Protein AF-A0A4V1N334-F1 (afdb_monomer_lite)

Foldseek 3Di:
DDDDDDDDDDDDDDDDDPPPCPPVPPVVVVVVVVVVVVVVVVVPPDPPPQDQDPDADDLVNVLVLVLVQVVQVVVVVCCVVVVDDGDHSQVVCCVPVVDHPVNNVSNVVVQVVPVVSVVVSVVVSVVVVVVVCVVVVDDDDPDPPPPPDPPDD

Secondary structure (DSSP, 8-state):
-----------------TTTTSSSSTTTHHHHHHHHHHHHHHTT------PPPSSPPPHHHHHHHHHHHHHHHHHHHTHHHH---PPPHHHHHHHHH---HHHHHHHHHHHHT-HHHHHHHHHHHHHHHHHHHHHTT----------------

Organism: NCBI:txid2506421

Radius of gyration: 30.78 Å; chains: 1; bounding box: 47×32×109 Å

pLDDT: mean 72.33, std 21.81, range [26.05, 95.75]

Sequence (153 aa):
MEKWFLKTGKSMILKQGNDFCLIECKATMKKIIAIGLLVFLGISCKDDAITPPKNKIDKETMINILYDMAVLEAARSQSYVTQVNYPSSVQFVKEKYKIDSLTLAENTKFYASDLKGFKKMYEEVRNRLEESRKAAGDVVNPNPVNASEGVVK

InterPro domains:
  IPR025381 Domain of unknown function DUF4296 [PF14129] (53-134)

Structure (mmCIF, N/CA/C/O backbone):
data_AF-A0A4V1N334-F1
#
_entry.id   AF-A0A4V1N334-F1
#
loop_
_atom_site.group_PDB
_atom_site.id
_atom_site.type_symbol
_atom_site.label_atom_id
_atom_site.label_alt_id
_atom_site.label_comp_id
_atom_site.label_asym_id
_atom_site.label_entity_id
_atom_site.label_seq_id
_atom_site.pdbx_PDB_ins_code
_atom_site.Cartn_x
_atom_site.Cartn_y
_atom_site.Cartn_z
_atom_site.occupancy
_atom_site.B_iso_or_equiv
_atom_site.auth_seq_id
_atom_site.auth_comp_id
_atom_site.auth_asym_id
_atom_site.auth_atom_id
_atom_site.pdbx_PDB_model_num
ATOM 1 N N . MET A 1 1 ? -9.127 -7.232 90.214 1.00 35.78 1 MET A N 1
ATOM 2 C CA . MET A 1 1 ? -8.569 -7.995 89.079 1.00 35.78 1 MET A CA 1
ATOM 3 C C . MET A 1 1 ? -9.607 -7.938 87.964 1.00 35.78 1 MET A C 1
ATOM 5 O O . MET A 1 1 ? -10.486 -8.779 87.904 1.00 35.78 1 MET A O 1
ATOM 9 N N . GLU A 1 2 ? -9.847 -6.727 87.464 1.00 38.91 2 GLU A N 1
ATOM 10 C CA . GLU A 1 2 ? -9.320 -6.184 86.192 1.00 38.91 2 GLU A CA 1
ATOM 11 C C . GLU A 1 2 ? -10.264 -6.519 85.024 1.00 38.91 2 GLU A C 1
ATOM 13 O O . GLU A 1 2 ? -10.335 -7.654 84.581 1.00 38.91 2 GLU A O 1
ATOM 18 N N . LYS A 1 3 ? -11.235 -5.623 84.772 1.00 34.06 3 LYS A N 1
ATOM 19 C CA . LYS A 1 3 ? -11.268 -4.560 83.726 1.00 34.06 3 LYS A CA 1
ATOM 20 C C . LYS A 1 3 ? -11.975 -5.100 82.462 1.00 34.06 3 LYS A C 1
ATOM 22 O O . LYS A 1 3 ? -11.403 -5.899 81.741 1.00 34.06 3 LYS A O 1
ATOM 27 N N . TRP A 1 4 ? -13.293 -4.897 82.291 1.00 29.75 4 TRP A N 1
ATOM 28 C CA . TRP A 1 4 ? -13.935 -3.740 81.611 1.00 29.75 4 TRP A CA 1
ATOM 29 C C . TRP A 1 4 ? -13.264 -3.415 80.255 1.00 29.75 4 TRP A C 1
ATOM 31 O O . TRP A 1 4 ? -12.082 -3.111 80.231 1.00 29.75 4 TRP A O 1
ATOM 41 N N . PHE A 1 5 ? -13.945 -3.447 79.103 1.00 30.30 5 PHE A N 1
ATOM 42 C CA . PHE A 1 5 ? -14.915 -2.413 78.732 1.00 30.30 5 PHE A CA 1
ATOM 43 C C . PHE A 1 5 ? -15.907 -2.828 77.628 1.00 30.30 5 PHE A C 1
ATOM 45 O O . PHE A 1 5 ? -15.649 -3.650 76.754 1.00 30.30 5 PHE A O 1
ATOM 52 N N . LEU A 1 6 ? -17.058 -2.175 77.728 1.00 32.12 6 LEU A N 1
ATOM 53 C CA . LEU A 1 6 ? -18.315 -2.310 77.010 1.00 32.12 6 LEU A CA 1
ATOM 54 C C . LEU A 1 6 ? -18.261 -1.969 75.510 1.00 32.12 6 LEU A C 1
ATOM 56 O O . LEU A 1 6 ? -17.702 -0.960 75.098 1.00 32.12 6 LEU A O 1
ATOM 60 N N . LYS A 1 7 ? -18.987 -2.784 74.735 1.00 47.09 7 LYS A N 1
ATOM 61 C CA . LYS A 1 7 ? -20.177 -2.413 73.942 1.00 47.09 7 LYS A CA 1
ATOM 62 C C . LYS A 1 7 ? -20.255 -0.945 73.486 1.00 47.09 7 LYS A C 1
ATOM 64 O O . LYS A 1 7 ? -20.443 -0.054 74.304 1.00 47.09 7 LYS A O 1
ATOM 69 N N . THR A 1 8 ? -20.339 -0.727 72.175 1.00 34.12 8 THR A N 1
ATOM 70 C CA . THR A 1 8 ? -21.515 -0.133 71.496 1.00 34.12 8 THR A CA 1
ATOM 71 C C . THR A 1 8 ? -21.237 0.007 70.002 1.00 34.12 8 THR A C 1
ATOM 73 O O . THR A 1 8 ? -20.222 0.555 69.589 1.00 34.12 8 THR A O 1
ATOM 76 N N . GLY A 1 9 ? -22.162 -0.486 69.178 1.00 50.78 9 GLY A N 1
ATOM 77 C CA . GLY A 1 9 ? -22.250 -0.051 67.792 1.00 50.78 9 GLY A CA 1
ATOM 78 C C . GLY A 1 9 ? -22.901 1.327 67.724 1.00 50.78 9 GLY A C 1
ATOM 79 O O . GLY A 1 9 ? -23.857 1.580 68.455 1.00 50.78 9 GLY A O 1
ATOM 80 N N . LYS A 1 10 ? -22.428 2.191 66.822 1.00 35.75 10 LYS A N 1
ATOM 81 C CA . LYS A 1 10 ? -23.266 3.177 66.135 1.00 35.75 10 LYS A CA 1
ATOM 82 C C . LYS A 1 10 ? -22.540 3.769 64.932 1.00 35.75 10 LYS A C 1
ATOM 84 O O . LYS A 1 10 ? -21.345 4.032 64.961 1.00 35.75 10 LYS A O 1
ATOM 89 N N . SER A 1 11 ? -23.343 3.959 63.899 1.00 31.27 11 SER A N 1
ATOM 90 C CA . SER A 1 11 ? -23.104 4.726 62.689 1.00 31.27 11 SER A CA 1
ATOM 91 C C . SER A 1 11 ? -22.420 6.084 62.922 1.00 31.27 11 SER A C 1
ATOM 93 O O . SER A 1 11 ? -22.797 6.813 63.837 1.00 31.27 11 SER A O 1
ATOM 95 N N . MET A 1 12 ? -21.517 6.406 61.987 1.00 32.22 12 MET A N 1
ATOM 96 C CA . MET A 1 12 ? -21.269 7.725 61.387 1.00 32.22 12 MET A CA 1
ATOM 97 C C . MET A 1 12 ? -20.742 8.857 62.279 1.00 32.22 12 MET A C 1
ATOM 99 O O . MET A 1 12 ? -21.524 9.517 62.946 1.00 32.22 12 MET A O 1
ATOM 103 N N . ILE A 1 13 ? -19.452 9.192 62.117 1.00 26.05 13 ILE A N 1
ATOM 104 C CA . ILE A 1 13 ? -18.951 10.573 61.970 1.00 26.05 13 ILE A CA 1
ATOM 105 C C . ILE A 1 13 ? -17.702 10.550 61.067 1.00 26.05 13 ILE A C 1
ATOM 107 O O . ILE A 1 13 ? -16.712 9.880 61.354 1.00 26.05 13 ILE A O 1
ATOM 111 N N . LEU A 1 14 ? -17.765 11.319 59.979 1.00 37.59 14 LEU A N 1
ATOM 112 C CA . LEU A 1 14 ? -16.625 11.802 59.203 1.00 37.59 14 LEU A CA 1
ATOM 113 C C . LEU A 1 14 ? -15.767 12.731 60.076 1.00 37.59 14 LEU A C 1
ATOM 115 O O . LEU A 1 14 ? -16.284 13.736 60.560 1.00 37.59 14 LEU A O 1
ATOM 119 N N . LYS A 1 15 ? -14.462 12.463 60.215 1.00 28.98 15 LYS A N 1
ATOM 120 C CA . LYS A 1 15 ? -13.453 13.515 60.441 1.00 28.98 15 LYS A CA 1
ATOM 121 C C . LYS A 1 15 ? -12.030 13.025 60.142 1.00 28.98 15 LYS A C 1
ATOM 123 O O . LYS A 1 15 ? -11.414 12.319 60.926 1.00 28.98 15 LYS A O 1
ATOM 128 N N . GLN A 1 16 ? -11.565 13.401 58.953 1.00 41.62 16 GLN A N 1
ATOM 129 C CA . GLN A 1 16 ? -10.297 14.088 58.684 1.00 41.62 16 GLN A CA 1
ATOM 130 C C . GLN A 1 16 ? -9.161 13.862 59.703 1.00 41.62 16 GLN A C 1
ATOM 132 O O . GLN A 1 16 ? -9.127 14.481 60.764 1.00 41.62 16 GLN A O 1
ATOM 137 N N . GLY A 1 17 ? -8.198 13.020 59.327 1.00 33.16 17 GLY A N 1
ATOM 138 C CA . GLY A 1 17 ? -6.931 12.826 60.032 1.00 33.16 17 GLY A CA 1
ATOM 139 C C . GLY A 1 17 ? -6.026 11.908 59.212 1.00 33.16 17 GLY A C 1
ATOM 140 O O . GLY A 1 17 ? -6.347 10.740 59.019 1.00 33.16 17 GLY A O 1
ATOM 141 N N . ASN A 1 18 ? -4.944 12.470 58.680 1.00 50.47 18 ASN A N 1
ATOM 142 C CA . ASN A 1 18 ? -4.150 11.972 57.550 1.00 50.47 18 ASN A CA 1
ATOM 143 C C . ASN A 1 18 ? -3.363 10.666 57.759 1.00 50.47 18 ASN A C 1
ATOM 145 O O . ASN A 1 18 ? -2.745 10.204 56.807 1.00 50.47 18 ASN A O 1
ATOM 149 N N . ASP A 1 19 ? -3.394 10.031 58.930 1.00 47.31 19 ASP A N 1
ATOM 150 C CA . ASP A 1 19 ? -2.349 9.051 59.267 1.00 47.31 19 ASP A CA 1
ATOM 151 C C . ASP A 1 19 ? -2.852 7.621 59.525 1.00 47.31 19 ASP A C 1
ATOM 153 O O . ASP A 1 19 ? -2.055 6.719 59.772 1.00 47.31 19 ASP A O 1
ATOM 157 N N . PHE A 1 20 ? -4.156 7.351 59.375 1.00 36.78 20 PHE A N 1
ATOM 158 C CA . PHE A 1 20 ? -4.693 5.982 59.489 1.00 36.78 20 PHE A CA 1
ATOM 159 C C . PHE A 1 20 ? -4.612 5.171 58.178 1.00 36.78 20 PHE A C 1
ATOM 161 O O . PHE A 1 20 ? -4.939 3.987 58.143 1.00 36.78 20 PHE A O 1
ATOM 168 N N . CYS A 1 21 ? -4.154 5.782 57.080 1.00 37.62 21 CYS A N 1
ATOM 169 C CA . CYS A 1 21 ? -4.141 5.143 55.760 1.00 37.62 21 CYS A CA 1
ATOM 170 C C . CYS A 1 21 ? -2.880 4.294 55.495 1.00 37.62 21 CYS A C 1
ATOM 172 O O . CYS A 1 21 ? -2.857 3.496 54.561 1.00 37.62 21 CYS A O 1
ATOM 174 N N . LEU A 1 22 ? -1.814 4.435 56.294 1.00 40.81 22 LEU A N 1
ATOM 175 C CA . LEU A 1 22 ? -0.491 3.924 55.906 1.00 40.81 22 LEU A CA 1
ATOM 176 C C . LEU A 1 22 ? -0.245 2.428 56.147 1.00 40.81 22 LEU A C 1
ATOM 178 O O . LEU A 1 22 ? 0.710 1.892 55.587 1.00 40.81 22 LEU A O 1
ATOM 182 N N . ILE A 1 23 ? -1.093 1.726 56.903 1.00 48.25 23 ILE A N 1
ATOM 183 C CA . ILE A 1 23 ? -0.860 0.301 57.216 1.00 48.25 23 ILE A CA 1
ATOM 184 C C . ILE A 1 23 ? -1.715 -0.630 56.333 1.00 48.25 23 ILE A C 1
ATOM 186 O O . ILE A 1 23 ? -1.243 -1.692 55.935 1.00 48.25 23 ILE A O 1
ATOM 190 N N . GLU A 1 24 ? -2.881 -0.175 55.861 1.00 41.47 24 GLU A N 1
ATOM 191 C CA . GLU A 1 24 ? -3.704 -0.874 54.851 1.00 41.47 24 GLU A CA 1
ATOM 192 C C . GLU A 1 24 ? -3.339 -0.488 53.393 1.00 41.47 24 GLU A C 1
ATOM 194 O O . GLU A 1 24 ? -3.981 -0.931 52.440 1.00 41.47 24 GLU A O 1
ATOM 199 N N . CYS A 1 25 ? -2.305 0.341 53.171 1.00 43.47 25 CYS A N 1
ATOM 200 C CA . CYS A 1 25 ? -1.935 0.839 51.831 1.00 43.47 25 CYS A CA 1
ATOM 201 C C . CYS A 1 25 ? -0.912 -0.020 51.063 1.00 43.47 25 CYS A C 1
ATOM 203 O O . CYS A 1 25 ? -0.777 0.121 49.844 1.00 43.47 25 CYS A O 1
ATOM 205 N N . LYS A 1 26 ? -0.169 -0.928 51.716 1.00 43.62 26 LYS A N 1
ATOM 206 C CA . LYS A 1 26 ? 0.920 -1.653 51.022 1.00 43.62 26 LYS A CA 1
ATOM 207 C C . LYS A 1 26 ? 0.428 -2.832 50.171 1.00 43.62 26 LYS A C 1
ATOM 209 O O . LYS A 1 26 ? 1.029 -3.136 49.142 1.00 43.62 26 LYS A O 1
ATOM 214 N N . ALA A 1 27 ? -0.675 -3.477 50.557 1.00 40.97 27 ALA A N 1
ATOM 215 C CA . ALA A 1 27 ? -1.253 -4.613 49.825 1.00 40.97 27 ALA A CA 1
ATOM 216 C C . ALA A 1 27 ? -2.291 -4.206 48.756 1.00 40.97 27 ALA A C 1
ATOM 218 O O . ALA A 1 27 ? -2.635 -5.008 47.882 1.00 40.97 27 ALA A O 1
ATOM 219 N N . THR A 1 28 ? -2.783 -2.968 48.807 1.00 45.06 28 THR A N 1
ATOM 220 C CA . THR A 1 28 ? -3.840 -2.417 47.944 1.00 45.06 28 THR A CA 1
ATOM 221 C C . THR A 1 28 ? -3.287 -1.769 46.672 1.00 45.06 28 THR A C 1
ATOM 223 O O . THR A 1 28 ? -3.894 -1.937 45.619 1.00 45.06 28 THR A O 1
ATOM 226 N N . MET A 1 29 ? -2.094 -1.159 46.693 1.00 57.19 29 MET A N 1
ATOM 227 C CA . MET A 1 29 ? -1.488 -0.518 45.506 1.00 57.19 29 MET A CA 1
ATOM 228 C C . MET A 1 29 ? -1.291 -1.481 44.320 1.00 57.19 29 MET A C 1
ATOM 230 O O . MET A 1 29 ? -1.660 -1.159 43.194 1.00 57.19 29 MET A O 1
ATOM 234 N N . LYS A 1 30 ? -0.793 -2.707 44.556 1.00 51.66 30 LYS A N 1
ATOM 235 C CA . LYS A 1 30 ? -0.593 -3.707 43.483 1.00 51.66 30 LYS A CA 1
ATOM 236 C C . LYS A 1 30 ? -1.922 -4.204 42.897 1.00 51.66 30 LYS A C 1
ATOM 238 O O . LYS A 1 30 ? -1.992 -4.500 41.709 1.00 51.66 30 LYS A O 1
ATOM 243 N N . LYS A 1 31 ? -2.975 -4.267 43.722 1.00 56.69 31 LYS A N 1
ATOM 244 C CA . LYS A 1 31 ? -4.323 -4.688 43.313 1.00 56.69 31 LYS A CA 1
ATOM 245 C C . LYS A 1 31 ? -5.061 -3.575 42.569 1.00 56.69 31 LYS A C 1
ATOM 247 O O . LYS A 1 31 ? -5.701 -3.865 41.573 1.00 56.69 31 LYS A O 1
ATOM 252 N N . ILE A 1 32 ? -4.917 -2.315 42.981 1.00 63.69 32 ILE A N 1
ATOM 253 C CA . ILE A 1 32 ? -5.521 -1.158 42.299 1.00 63.69 32 ILE A CA 1
ATOM 254 C C . ILE A 1 32 ? -4.852 -0.919 40.939 1.00 63.69 32 ILE A C 1
ATOM 256 O O . ILE A 1 32 ? -5.553 -0.700 39.957 1.00 63.69 32 ILE A O 1
ATOM 260 N N . ILE A 1 33 ? -3.522 -1.055 40.843 1.00 68.00 33 ILE A N 1
ATOM 261 C CA . ILE A 1 33 ? -2.806 -1.020 39.555 1.00 68.00 33 ILE A CA 1
ATOM 262 C C . ILE A 1 33 ? -3.249 -2.185 38.660 1.00 68.00 33 ILE A C 1
ATOM 264 O O . ILE A 1 33 ? -3.500 -1.980 37.477 1.00 68.00 33 ILE A O 1
ATOM 268 N N . ALA A 1 34 ? -3.408 -3.392 39.216 1.00 68.31 34 ALA A N 1
ATOM 269 C CA . ALA A 1 34 ? -3.899 -4.544 38.459 1.00 68.31 34 ALA A CA 1
ATOM 270 C C . ALA A 1 34 ? -5.348 -4.362 37.970 1.00 68.31 34 ALA A C 1
ATOM 272 O O . ALA A 1 34 ? -5.654 -4.717 36.836 1.00 68.31 34 ALA A O 1
ATOM 273 N N . ILE A 1 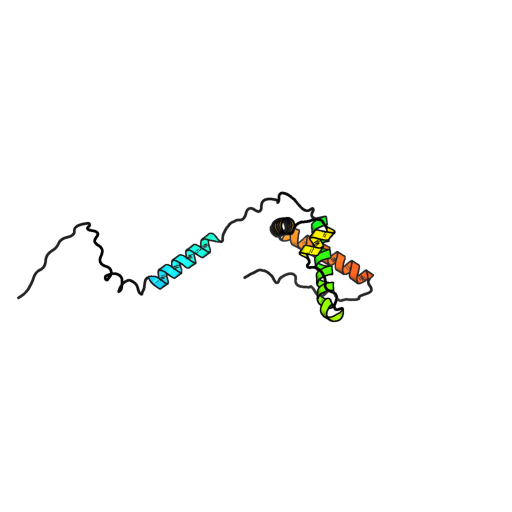35 ? -6.225 -3.770 38.786 1.00 68.31 35 ILE A N 1
ATOM 274 C CA . ILE A 1 35 ? -7.614 -3.465 38.414 1.00 68.31 35 ILE A CA 1
ATOM 275 C C . ILE A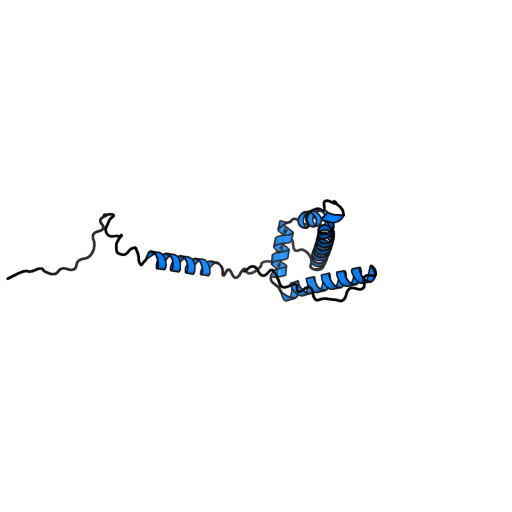 1 35 ? -7.656 -2.346 37.361 1.00 68.31 35 ILE A C 1
ATOM 277 O O . ILE A 1 35 ? -8.392 -2.460 36.387 1.00 68.31 35 ILE A O 1
ATOM 281 N N . GLY A 1 36 ? -6.825 -1.307 37.493 1.00 70.81 36 GLY A N 1
ATOM 282 C CA . GLY A 1 36 ? -6.695 -0.246 36.491 1.00 70.81 36 GLY A CA 1
ATOM 283 C C . GLY A 1 36 ? -6.184 -0.763 35.143 1.00 70.81 36 GLY A C 1
ATOM 284 O O . GLY A 1 36 ? -6.731 -0.403 34.102 1.00 70.81 36 GLY A O 1
ATOM 285 N N . LEU A 1 37 ? -5.199 -1.668 35.156 1.00 68.62 37 LEU A N 1
ATOM 286 C CA . LEU A 1 37 ? -4.682 -2.326 33.953 1.00 68.62 37 LEU A CA 1
ATOM 287 C C . LEU A 1 37 ? -5.751 -3.212 33.289 1.00 68.62 37 LEU A C 1
ATOM 289 O O . LEU A 1 37 ? -5.882 -3.209 32.068 1.00 68.62 37 LEU A O 1
ATOM 293 N N . LEU A 1 38 ? -6.558 -3.918 34.088 1.00 65.88 38 LEU A N 1
ATOM 294 C CA . LEU A 1 38 ? -7.645 -4.770 33.598 1.00 65.88 38 LEU A CA 1
ATOM 295 C C . LEU A 1 38 ? -8.792 -3.961 32.967 1.00 65.88 38 LEU A C 1
ATOM 297 O O . LEU A 1 38 ? -9.356 -4.379 31.959 1.00 65.88 38 LEU A O 1
ATOM 301 N N . VAL A 1 39 ? -9.107 -2.783 33.514 1.00 67.19 39 VAL A N 1
ATOM 302 C CA . VAL A 1 39 ? -10.117 -1.872 32.947 1.00 67.19 39 VAL A CA 1
ATOM 303 C C . VAL A 1 39 ? -9.620 -1.214 31.655 1.00 67.19 39 VAL A C 1
ATOM 305 O O . VAL A 1 39 ? -10.389 -1.100 30.702 1.00 67.19 39 VAL A O 1
ATOM 308 N N . PHE A 1 40 ? -8.335 -0.849 31.568 1.00 63.31 40 PHE A N 1
ATOM 309 C CA . PHE A 1 40 ? -7.744 -0.324 30.328 1.00 63.31 40 PHE A CA 1
ATOM 310 C C . PHE A 1 40 ? -7.781 -1.340 29.177 1.00 63.31 40 PHE A C 1
ATOM 312 O O . PHE A 1 40 ? -8.035 -0.960 28.035 1.00 63.31 40 PHE A O 1
ATOM 319 N N . LEU A 1 41 ? -7.594 -2.631 29.474 1.00 64.38 41 LEU A N 1
ATOM 320 C CA . LEU A 1 41 ? -7.686 -3.707 28.481 1.00 64.38 41 LEU A CA 1
ATOM 321 C C . LEU A 1 41 ? -9.111 -3.871 27.916 1.00 64.38 41 LEU A C 1
ATOM 323 O O . LEU A 1 41 ? -9.263 -4.235 26.753 1.00 64.38 41 LEU A O 1
ATOM 327 N N . GLY A 1 42 ? -10.152 -3.557 28.697 1.00 62.09 42 GLY A N 1
ATOM 328 C CA . GLY A 1 42 ? -11.554 -3.682 28.274 1.00 62.09 42 GLY A CA 1
ATOM 329 C C . GLY A 1 42 ? -12.046 -2.592 27.311 1.00 62.09 42 GLY A C 1
ATOM 330 O O . GLY A 1 42 ? -12.987 -2.826 26.561 1.00 62.09 42 GLY A O 1
ATOM 331 N N . ILE A 1 43 ? -11.409 -1.416 27.283 1.00 60.78 43 ILE A N 1
ATOM 332 C CA . ILE A 1 43 ? -11.844 -0.268 26.455 1.00 60.78 43 ILE A CA 1
ATOM 333 C C . ILE A 1 43 ? -11.341 -0.380 25.000 1.00 60.78 43 ILE A C 1
ATOM 335 O O . ILE A 1 43 ? -11.837 0.313 24.111 1.00 60.78 43 ILE A O 1
ATOM 339 N N . SER A 1 44 ? -10.377 -1.267 24.733 1.00 57.44 44 SER A N 1
ATOM 340 C CA . SER A 1 44 ? -9.777 -1.430 23.400 1.00 57.44 44 SER A CA 1
ATOM 341 C C . SER A 1 44 ? -10.623 -2.282 22.443 1.00 57.44 44 SER A C 1
ATOM 343 O O . SER A 1 44 ? -10.392 -2.273 21.236 1.00 57.44 44 SER A O 1
ATOM 345 N N . CYS A 1 45 ? -11.634 -2.996 22.948 1.00 56.97 45 CYS A N 1
ATOM 346 C CA . CYS A 1 45 ? -12.564 -3.750 22.112 1.00 56.97 45 CYS A CA 1
ATOM 347 C C . CYS A 1 45 ? -13.670 -2.815 21.603 1.00 56.97 45 CYS A C 1
ATOM 349 O O . CYS A 1 45 ? -14.819 -2.861 22.036 1.00 56.97 45 CYS A O 1
ATOM 351 N N . LYS A 1 46 ? -13.292 -1.890 20.721 1.00 60.41 46 LYS A N 1
ATOM 352 C CA . LYS A 1 46 ? -14.252 -1.230 19.843 1.00 60.41 46 LYS A CA 1
ATOM 353 C C . LYS A 1 46 ? -14.418 -2.135 18.634 1.00 60.41 46 LYS A C 1
ATOM 355 O O . LYS A 1 46 ? -13.511 -2.227 17.810 1.00 60.41 46 LYS A O 1
ATOM 360 N N . ASP A 1 47 ? -15.567 -2.798 18.546 1.00 59.06 47 ASP A N 1
ATOM 361 C CA . ASP A 1 47 ? -16.080 -3.303 17.276 1.00 59.06 47 ASP A CA 1
ATOM 362 C C . ASP A 1 47 ? -16.325 -2.082 16.379 1.00 59.06 47 ASP A C 1
ATOM 364 O O . ASP A 1 47 ? -17.410 -1.498 16.341 1.00 59.06 47 ASP A O 1
ATOM 368 N N . ASP A 1 48 ? -15.256 -1.619 15.732 1.00 60.84 48 ASP A N 1
ATOM 369 C CA . ASP A 1 48 ? -15.299 -0.560 14.739 1.00 60.84 48 ASP A CA 1
ATOM 370 C C . ASP A 1 48 ? -16.106 -1.114 13.558 1.00 60.84 48 ASP A C 1
ATOM 372 O O . ASP A 1 48 ? -15.569 -1.764 12.665 1.00 60.84 48 ASP A O 1
ATOM 376 N N . ALA A 1 49 ? -17.418 -0.883 13.545 1.00 61.53 49 ALA A N 1
ATOM 377 C CA . ALA A 1 49 ? -18.213 -1.027 12.337 1.00 61.53 49 ALA A CA 1
ATOM 378 C C . ALA A 1 49 ? -17.646 -0.041 11.304 1.00 61.53 49 ALA A C 1
ATOM 380 O O . ALA A 1 49 ? -17.876 1.169 11.381 1.00 61.53 49 ALA A O 1
ATOM 381 N N . ILE A 1 50 ? -16.820 -0.546 10.384 1.00 69.19 50 ILE A N 1
ATOM 382 C CA . ILE A 1 50 ? -16.085 0.289 9.438 1.00 69.19 50 ILE A CA 1
ATOM 383 C C . ILE A 1 50 ? -17.075 0.855 8.424 1.00 69.19 50 ILE A C 1
ATOM 385 O O . ILE A 1 50 ? -17.561 0.164 7.528 1.00 69.19 50 ILE A O 1
ATOM 389 N N . THR A 1 51 ? -17.400 2.132 8.596 1.00 74.69 51 THR A N 1
ATOM 390 C CA . THR A 1 51 ? -18.255 2.861 7.664 1.00 74.69 51 THR A CA 1
ATOM 391 C C . THR A 1 51 ? -17.481 3.182 6.381 1.00 74.69 51 THR A C 1
ATOM 393 O O . THR A 1 51 ? -16.271 3.425 6.431 1.00 74.69 51 THR A O 1
ATOM 396 N N . PRO A 1 52 ? -18.143 3.160 5.210 1.00 76.94 52 PRO A N 1
ATOM 397 C CA . PRO A 1 52 ? -17.498 3.532 3.960 1.00 76.94 52 PRO A CA 1
ATOM 398 C C . PRO A 1 52 ? -17.061 5.009 3.999 1.00 76.94 52 PRO A C 1
ATOM 400 O O . PRO A 1 52 ? -17.840 5.863 4.435 1.00 76.94 52 PRO A O 1
ATOM 403 N N . PRO A 1 53 ? -15.836 5.331 3.546 1.00 82.00 53 PRO A N 1
ATOM 404 C CA . PRO A 1 53 ? -15.329 6.699 3.541 1.00 82.00 53 PRO A CA 1
ATOM 405 C C . PRO A 1 53 ? -16.105 7.576 2.551 1.00 82.00 53 PRO A C 1
ATOM 407 O O . PRO A 1 53 ? -16.629 7.090 1.548 1.00 82.00 53 PRO A O 1
ATOM 410 N N . LYS A 1 54 ? -16.146 8.892 2.806 1.00 80.81 54 LYS A N 1
ATOM 411 C CA . LYS A 1 54 ? -16.878 9.858 1.960 1.00 80.81 54 LYS A CA 1
ATOM 412 C C . LYS A 1 54 ? -16.356 9.893 0.521 1.00 80.81 54 LYS A C 1
ATOM 414 O O . LYS A 1 54 ? -17.147 9.937 -0.413 1.00 80.81 54 LYS A O 1
ATOM 419 N N . ASN A 1 55 ? -15.035 9.844 0.353 1.00 84.12 55 ASN A N 1
ATOM 420 C CA . ASN A 1 55 ? -14.375 9.730 -0.945 1.00 84.12 55 ASN A CA 1
ATOM 421 C C . ASN A 1 55 ? -13.875 8.299 -1.125 1.00 84.12 55 ASN A C 1
ATOM 423 O O . ASN A 1 55 ? -12.746 7.975 -0.756 1.00 84.12 55 ASN A O 1
ATOM 427 N N . LYS A 1 56 ? -14.731 7.432 -1.667 1.00 86.62 56 LYS A N 1
ATOM 428 C CA . LYS A 1 56 ? -14.377 6.040 -1.948 1.00 86.62 56 LYS A CA 1
ATOM 429 C C . LYS A 1 56 ? -13.474 5.961 -3.183 1.00 86.62 56 LYS A C 1
ATOM 431 O O . LYS A 1 56 ? -13.870 6.368 -4.271 1.00 86.62 56 LYS A O 1
ATOM 436 N N . ILE A 1 57 ? -12.285 5.392 -3.015 1.00 90.69 57 ILE A N 1
ATOM 437 C CA . ILE A 1 57 ? -11.375 5.045 -4.110 1.00 90.69 57 ILE A CA 1
ATOM 438 C C . ILE A 1 57 ? -11.865 3.736 -4.729 1.00 90.69 57 ILE A C 1
ATOM 440 O O . ILE A 1 57 ? -12.184 2.797 -3.997 1.00 90.69 57 ILE A O 1
ATOM 444 N N . ASP A 1 58 ? -11.932 3.663 -6.057 1.00 92.81 58 ASP A N 1
ATOM 445 C CA . ASP A 1 58 ? -12.274 2.416 -6.742 1.00 92.81 58 ASP A CA 1
ATOM 446 C C . ASP A 1 58 ? -11.227 1.320 -6.477 1.00 92.81 58 ASP A C 1
ATOM 448 O O . ASP A 1 58 ? -10.049 1.599 -6.236 1.00 92.81 58 ASP A O 1
ATOM 452 N N . LYS A 1 59 ? -11.654 0.058 -6.521 1.00 91.38 59 LYS A N 1
ATOM 453 C CA . LYS A 1 59 ? -10.777 -1.084 -6.282 1.00 91.38 59 LYS A CA 1
ATOM 454 C C . LYS A 1 59 ? -9.616 -1.130 -7.282 1.00 91.38 59 LYS A C 1
ATOM 456 O O . LYS A 1 59 ? -8.482 -1.352 -6.864 1.00 91.38 59 LYS A O 1
ATOM 461 N N . GLU A 1 60 ? -9.866 -0.881 -8.568 1.00 92.38 60 GLU A N 1
ATOM 462 C CA . GLU A 1 60 ? -8.813 -0.873 -9.594 1.00 92.38 60 GLU A CA 1
ATOM 463 C C . GLU A 1 60 ? -7.799 0.245 -9.344 1.00 92.38 60 GLU A C 1
ATOM 465 O O . GLU A 1 60 ? -6.586 0.040 -9.422 1.00 92.38 60 GLU A O 1
ATOM 470 N N . THR A 1 61 ? -8.279 1.431 -8.969 1.00 93.06 61 THR A N 1
ATOM 471 C CA . THR A 1 61 ? -7.415 2.560 -8.610 1.00 93.06 61 THR A CA 1
ATOM 472 C C . THR A 1 61 ? -6.554 2.229 -7.393 1.00 93.06 61 THR A C 1
ATOM 474 O O . THR A 1 61 ? -5.365 2.538 -7.393 1.00 93.06 61 THR A O 1
ATOM 477 N N . MET A 1 62 ? -7.107 1.542 -6.387 1.00 93.44 62 MET A N 1
ATOM 478 C CA . MET A 1 62 ? -6.342 1.086 -5.223 1.00 93.44 62 MET A CA 1
ATOM 479 C C . MET A 1 62 ? -5.250 0.078 -5.607 1.00 93.44 62 MET A C 1
ATOM 481 O O . MET A 1 62 ? -4.119 0.196 -5.142 1.00 93.44 62 MET A O 1
ATOM 485 N N . ILE A 1 63 ? -5.548 -0.874 -6.497 1.00 94.62 63 ILE A N 1
ATOM 486 C CA . ILE A 1 63 ? -4.560 -1.829 -7.027 1.00 94.62 63 ILE A CA 1
ATOM 487 C C . ILE A 1 63 ? -3.423 -1.089 -7.744 1.00 94.62 63 ILE A C 1
ATOM 489 O O . ILE A 1 63 ? -2.252 -1.391 -7.517 1.00 94.62 63 ILE A O 1
ATOM 493 N N . ASN A 1 64 ? -3.745 -0.082 -8.560 1.00 94.69 64 ASN A N 1
ATOM 494 C CA . ASN A 1 64 ? -2.741 0.739 -9.239 1.00 94.69 64 ASN A CA 1
ATOM 495 C C . ASN A 1 64 ? -1.862 1.521 -8.247 1.00 94.69 64 ASN A C 1
ATOM 497 O O . ASN A 1 64 ? -0.644 1.539 -8.398 1.00 94.69 64 ASN A O 1
ATOM 501 N N . ILE A 1 65 ? -2.462 2.107 -7.206 1.00 94.69 65 ILE A N 1
ATOM 502 C CA . ILE A 1 65 ? -1.734 2.812 -6.141 1.00 94.69 65 ILE A CA 1
ATOM 503 C C . ILE A 1 65 ? -0.776 1.858 -5.416 1.00 94.69 65 ILE A C 1
ATOM 505 O O . ILE A 1 65 ? 0.391 2.191 -5.222 1.00 94.69 65 ILE A O 1
ATOM 509 N N . LEU A 1 66 ? -1.240 0.661 -5.043 1.00 94.00 66 LEU A N 1
ATOM 510 C CA . LEU A 1 66 ? -0.412 -0.358 -4.390 1.00 94.00 66 LEU A CA 1
ATOM 511 C C . LEU A 1 66 ? 0.760 -0.803 -5.276 1.00 94.00 66 LEU A C 1
ATOM 513 O O . LEU A 1 66 ? 1.881 -0.925 -4.783 1.00 94.00 66 LEU A O 1
ATOM 517 N N . TYR A 1 67 ? 0.517 -1.005 -6.573 1.00 94.69 67 TYR A N 1
ATOM 518 C CA . TYR A 1 67 ? 1.558 -1.350 -7.542 1.00 94.69 67 TYR A CA 1
ATOM 519 C C . TYR A 1 67 ? 2.627 -0.259 -7.644 1.00 94.69 67 TYR A C 1
ATOM 521 O O . TYR A 1 67 ? 3.817 -0.531 -7.502 1.00 94.69 67 TYR A O 1
ATOM 529 N N . ASP A 1 68 ? 2.206 0.987 -7.821 1.00 93.50 68 ASP A N 1
ATOM 530 C CA . ASP A 1 68 ? 3.105 2.129 -7.931 1.00 93.50 68 ASP A CA 1
ATOM 531 C C . ASP A 1 68 ? 3.930 2.364 -6.663 1.00 93.50 68 ASP A C 1
ATOM 533 O O . ASP A 1 68 ? 5.125 2.642 -6.746 1.00 93.50 68 ASP A O 1
ATOM 537 N N . MET A 1 69 ? 3.312 2.23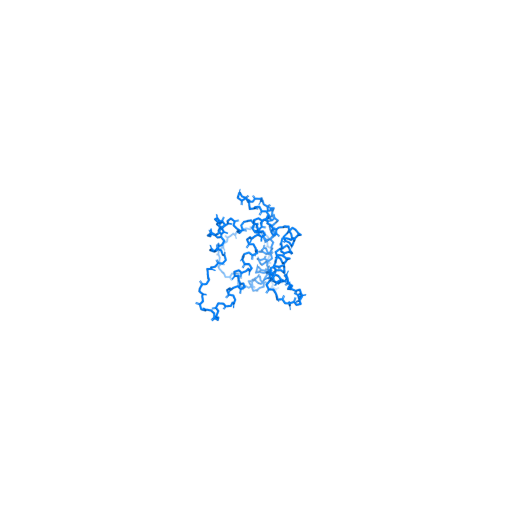2 -5.485 1.00 92.88 69 MET A N 1
ATOM 538 C CA . MET A 1 69 ? 4.028 2.337 -4.213 1.00 92.88 69 MET A CA 1
ATOM 539 C C . MET A 1 69 ? 5.079 1.233 -4.073 1.00 92.88 69 MET A C 1
ATOM 541 O O . MET A 1 69 ? 6.183 1.509 -3.608 1.00 92.88 69 MET A O 1
ATOM 545 N N . ALA A 1 70 ? 4.771 0.005 -4.503 1.00 92.44 70 ALA A N 1
ATOM 546 C CA . ALA A 1 70 ? 5.728 -1.098 -4.488 1.00 92.44 70 ALA A CA 1
ATOM 547 C C . ALA A 1 70 ? 6.912 -0.841 -5.435 1.00 92.44 70 ALA A C 1
ATOM 549 O O . ALA A 1 70 ? 8.063 -1.054 -5.055 1.00 92.44 70 ALA A O 1
ATOM 550 N N . VAL A 1 71 ? 6.647 -0.335 -6.644 1.00 91.62 71 VAL A N 1
ATOM 551 C CA . VAL A 1 71 ? 7.692 0.025 -7.615 1.00 91.62 71 VAL A CA 1
ATOM 552 C C . VAL A 1 71 ? 8.557 1.173 -7.094 1.00 91.62 71 VAL A C 1
ATOM 554 O O . VAL A 1 71 ? 9.783 1.103 -7.181 1.00 91.62 71 VAL A O 1
ATOM 557 N N . LEU A 1 72 ? 7.943 2.207 -6.514 1.00 92.06 72 LEU A N 1
ATOM 558 C CA . LEU A 1 72 ? 8.668 3.333 -5.933 1.00 92.06 72 LEU A CA 1
ATOM 559 C C . LEU A 1 72 ? 9.566 2.886 -4.778 1.00 92.06 72 LEU A C 1
ATOM 561 O O . LEU A 1 72 ? 10.716 3.306 -4.725 1.00 92.06 72 LEU A O 1
ATOM 565 N N . GLU A 1 73 ? 9.088 2.020 -3.880 1.00 89.69 73 GLU A N 1
ATOM 566 C CA . GLU A 1 73 ? 9.909 1.533 -2.766 1.00 89.69 73 GLU A CA 1
ATOM 567 C C . GLU A 1 73 ? 11.049 0.631 -3.257 1.00 89.69 73 GLU A C 1
ATOM 569 O O . GLU A 1 73 ? 12.169 0.723 -2.754 1.00 89.69 73 GLU A O 1
ATOM 574 N N . ALA A 1 74 ? 10.821 -0.173 -4.301 1.00 88.75 74 ALA A N 1
ATOM 575 C CA . ALA A 1 74 ? 11.883 -0.943 -4.943 1.00 88.75 74 ALA A CA 1
ATOM 576 C C . ALA A 1 74 ? 12.944 -0.031 -5.588 1.00 88.75 74 ALA A C 1
ATOM 578 O O . ALA A 1 74 ? 14.140 -0.276 -5.429 1.00 88.75 74 ALA A O 1
ATOM 579 N N . ALA A 1 75 ? 12.540 1.055 -6.250 1.00 88.19 75 ALA A N 1
ATOM 580 C CA . ALA A 1 75 ? 13.469 2.056 -6.776 1.00 88.19 75 ALA A CA 1
ATOM 581 C C . ALA A 1 75 ? 14.217 2.786 -5.645 1.00 88.19 75 ALA A C 1
ATOM 583 O O . ALA A 1 75 ? 15.433 2.978 -5.713 1.00 88.19 75 ALA A O 1
ATOM 584 N N . ARG A 1 76 ? 13.506 3.128 -4.564 1.00 87.38 76 ARG A N 1
ATOM 585 C CA . ARG A 1 76 ? 14.063 3.792 -3.383 1.00 87.38 76 ARG A CA 1
ATOM 586 C C . ARG A 1 76 ? 15.055 2.907 -2.636 1.00 87.38 76 ARG A C 1
ATOM 588 O O . ARG A 1 76 ? 16.058 3.414 -2.155 1.00 87.38 76 ARG A O 1
ATOM 595 N N . SER A 1 77 ? 14.851 1.592 -2.593 1.00 85.75 77 SER A N 1
ATOM 596 C CA . SER A 1 77 ? 15.816 0.664 -1.985 1.00 85.75 77 SER A CA 1
ATOM 597 C C . SER A 1 77 ? 17.185 0.676 -2.680 1.00 85.75 77 SER A C 1
ATOM 599 O O . SER A 1 77 ? 18.203 0.408 -2.046 1.00 85.75 77 SER A O 1
ATOM 601 N N . GLN A 1 78 ? 17.229 1.057 -3.961 1.00 82.75 78 GLN A N 1
ATOM 602 C CA . GLN A 1 78 ? 18.455 1.174 -4.754 1.00 82.75 78 GLN A CA 1
ATOM 603 C C . GLN A 1 78 ? 19.034 2.599 -4.743 1.00 82.75 78 GLN A C 1
ATOM 605 O O . GLN A 1 78 ? 20.088 2.846 -5.332 1.00 82.75 78 GLN A O 1
ATOM 610 N N . SER A 1 79 ? 18.388 3.546 -4.049 1.00 79.56 79 SER A N 1
ATOM 611 C CA . SER A 1 79 ? 18.774 4.961 -4.060 1.00 79.56 79 SER A CA 1
ATOM 612 C C . SER A 1 79 ? 20.159 5.223 -3.472 1.00 79.56 79 SER A C 1
ATOM 614 O O . SER A 1 79 ? 20.788 6.217 -3.825 1.00 79.56 79 SER A O 1
ATOM 616 N N . TYR A 1 80 ? 20.660 4.336 -2.602 1.00 72.12 80 TYR A N 1
ATOM 617 C CA . TYR A 1 80 ? 22.025 4.420 -2.073 1.00 72.12 80 TYR A CA 1
ATOM 618 C C . TYR A 1 80 ? 23.076 4.395 -3.193 1.00 72.12 80 TYR A C 1
ATOM 620 O O . TYR A 1 80 ? 24.079 5.097 -3.113 1.00 72.12 80 TYR A O 1
ATOM 628 N N . VAL A 1 81 ? 22.822 3.625 -4.254 1.00 77.81 81 VAL A N 1
ATOM 629 C CA . VAL A 1 81 ? 23.745 3.474 -5.385 1.00 77.81 81 VAL A CA 1
ATOM 630 C C . VAL A 1 81 ? 23.600 4.629 -6.373 1.00 77.81 81 VAL A C 1
ATOM 632 O O . VAL A 1 81 ? 24.595 5.115 -6.901 1.00 77.81 81 VAL A O 1
ATOM 635 N N . THR A 1 82 ? 22.373 5.089 -6.626 1.00 79.44 82 THR A N 1
ATOM 636 C CA . THR A 1 82 ? 22.105 6.104 -7.656 1.00 79.44 82 THR A CA 1
ATOM 637 C C . THR A 1 82 ? 22.203 7.544 -7.154 1.00 79.44 82 THR A C 1
ATOM 639 O O . THR A 1 82 ? 22.176 8.460 -7.969 1.00 79.44 82 THR A O 1
ATOM 642 N N . GLN A 1 83 ? 22.287 7.764 -5.834 1.00 80.25 83 GLN A N 1
ATOM 643 C CA . GLN A 1 83 ? 22.232 9.087 -5.187 1.00 80.25 83 GLN A CA 1
ATOM 644 C C . GLN A 1 83 ? 21.002 9.930 -5.587 1.00 80.25 83 GLN A C 1
ATOM 646 O O . GLN A 1 83 ? 20.980 11.147 -5.408 1.00 80.25 83 GLN A O 1
ATOM 651 N N . VAL A 1 84 ? 19.954 9.287 -6.113 1.00 83.69 84 VAL A N 1
ATOM 652 C CA . VAL A 1 84 ? 18.703 9.944 -6.504 1.00 83.69 84 VAL A CA 1
ATOM 653 C C . VAL A 1 84 ? 17.800 10.074 -5.283 1.00 83.69 84 VAL A C 1
ATOM 655 O O . VAL A 1 84 ? 17.503 9.089 -4.605 1.00 83.69 84 VAL A O 1
ATOM 658 N N . ASN A 1 85 ? 17.322 11.291 -5.018 1.00 84.62 85 ASN A N 1
ATOM 659 C CA . ASN A 1 85 ? 16.339 11.538 -3.970 1.00 84.62 85 ASN A CA 1
ATOM 660 C C . ASN A 1 85 ? 14.924 11.253 -4.495 1.00 84.62 85 ASN A C 1
ATOM 662 O O . ASN A 1 85 ? 14.346 12.072 -5.209 1.00 84.62 85 ASN A O 1
ATOM 666 N N . TYR A 1 86 ? 14.373 10.092 -4.143 1.00 85.50 86 TYR A N 1
ATOM 667 C CA . TYR A 1 86 ? 12.988 9.746 -4.467 1.00 85.50 86 TYR A CA 1
ATOM 668 C C . TYR A 1 86 ? 12.006 10.402 -3.479 1.00 85.50 86 TYR A C 1
ATOM 670 O O . TYR A 1 86 ? 12.300 10.458 -2.281 1.00 85.50 86 TYR A O 1
ATOM 678 N N . PRO A 1 87 ? 10.830 10.871 -3.944 1.00 87.69 87 PRO A N 1
ATOM 679 C CA . PRO A 1 87 ? 9.777 11.364 -3.060 1.00 87.69 87 PRO A CA 1
ATOM 680 C C . PRO A 1 87 ? 9.221 10.235 -2.183 1.00 87.69 87 PRO A C 1
ATOM 682 O O . PRO A 1 87 ? 9.363 9.050 -2.495 1.00 87.69 87 PRO A O 1
ATOM 685 N N . SER A 1 88 ? 8.550 10.591 -1.085 1.00 88.00 88 SER A N 1
ATOM 686 C CA . SER A 1 88 ? 7.852 9.588 -0.273 1.00 88.00 88 SER A CA 1
ATOM 687 C C . SER A 1 88 ? 6.655 9.008 -1.032 1.00 88.00 88 SER A C 1
ATOM 689 O O . SER A 1 88 ? 6.044 9.686 -1.860 1.00 88.00 88 SER A O 1
ATOM 691 N N . SER A 1 89 ? 6.274 7.768 -0.722 1.00 88.25 89 SER A N 1
ATOM 692 C CA . SER A 1 89 ? 5.118 7.097 -1.338 1.00 88.25 89 SER A CA 1
ATOM 693 C C . SER A 1 89 ? 3.836 7.922 -1.256 1.00 88.25 89 SER A C 1
ATOM 695 O O . SER A 1 89 ? 3.115 8.055 -2.240 1.00 88.25 89 SER A O 1
ATOM 697 N N . VAL A 1 90 ? 3.592 8.561 -0.113 1.00 88.75 90 VAL A N 1
ATOM 698 C CA . VAL A 1 90 ? 2.430 9.433 0.094 1.00 88.75 90 VAL A CA 1
ATOM 699 C C . VAL A 1 90 ? 2.482 10.677 -0.798 1.00 88.75 90 VAL A C 1
ATOM 701 O O . VAL A 1 90 ? 1.459 11.065 -1.358 1.00 88.75 90 VAL A O 1
ATOM 704 N N . GLN A 1 91 ? 3.656 11.301 -0.954 1.00 91.50 91 GLN A N 1
ATOM 705 C CA . GLN A 1 91 ? 3.822 12.458 -1.841 1.00 91.50 91 GLN A CA 1
ATOM 706 C C . GLN A 1 91 ? 3.625 1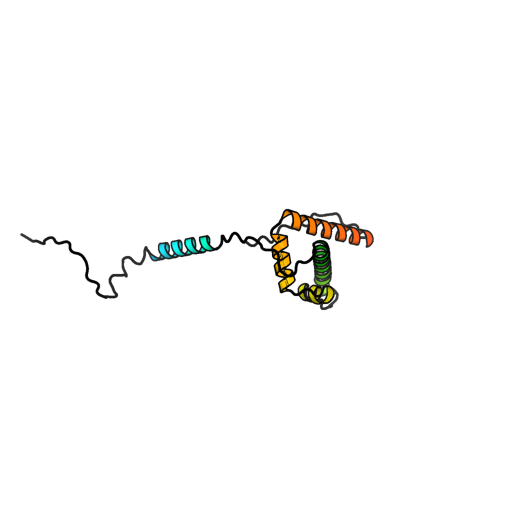2.061 -3.305 1.00 91.50 91 GLN A C 1
ATOM 708 O O . GLN A 1 91 ? 2.866 12.712 -4.018 1.00 91.50 91 GLN A O 1
ATOM 713 N N . PHE A 1 92 ? 4.216 10.940 -3.720 1.00 92.81 92 PHE A N 1
ATOM 714 C CA . PHE A 1 92 ? 4.065 10.411 -5.071 1.00 92.81 92 PHE A CA 1
ATOM 715 C C . PHE A 1 92 ? 2.598 10.114 -5.419 1.00 92.81 92 PHE A C 1
ATOM 717 O O . PHE A 1 92 ? 2.110 10.521 -6.473 1.00 92.81 92 PHE A O 1
ATOM 724 N N . VAL A 1 93 ? 1.861 9.455 -4.517 1.00 93.31 93 VAL A N 1
ATOM 725 C CA . VAL A 1 93 ? 0.434 9.158 -4.723 1.00 93.31 93 VAL A CA 1
ATOM 726 C C . VAL A 1 93 ? -0.391 10.442 -4.796 1.00 93.31 93 VAL A C 1
ATOM 728 O O . VAL A 1 93 ? -1.275 10.555 -5.649 1.00 93.31 93 VAL A O 1
ATOM 731 N N . LYS A 1 94 ? -0.079 11.434 -3.957 1.00 93.88 94 LYS A N 1
ATOM 732 C CA . LYS A 1 94 ? -0.746 12.737 -3.989 1.00 93.88 94 LYS A CA 1
ATOM 733 C C . LYS A 1 94 ? -0.546 13.448 -5.325 1.00 93.88 94 LYS A C 1
ATOM 735 O O . LYS A 1 94 ? -1.507 13.971 -5.876 1.00 93.88 94 LYS A O 1
ATOM 740 N N . GLU A 1 95 ? 0.667 13.452 -5.861 1.00 93.19 95 GLU A N 1
ATOM 741 C CA . GLU A 1 95 ? 0.972 14.120 -7.129 1.00 93.19 95 GLU A CA 1
ATOM 742 C C . GLU A 1 95 ? 0.374 13.383 -8.334 1.00 93.19 95 GLU A C 1
ATOM 744 O O . GLU A 1 95 ? -0.251 14.010 -9.190 1.00 93.19 95 GLU A O 1
ATOM 749 N N . LYS A 1 96 ? 0.505 12.051 -8.384 1.00 94.38 96 LYS A N 1
ATOM 750 C CA . LYS A 1 96 ? 0.059 11.240 -9.526 1.00 94.38 96 LYS A CA 1
ATOM 751 C C . LYS A 1 96 ? -1.456 11.040 -9.568 1.00 94.38 96 LYS A C 1
ATOM 753 O O . LYS A 1 96 ? -2.063 11.180 -10.628 1.00 94.38 96 LYS A O 1
ATOM 758 N N . TYR A 1 97 ? -2.070 10.715 -8.431 1.00 92.69 97 TYR A N 1
ATOM 759 C CA . TYR A 1 97 ? -3.491 10.360 -8.349 1.00 92.69 97 TYR A CA 1
ATOM 760 C C . TYR A 1 97 ? -4.375 11.483 -7.802 1.00 92.69 97 TYR A C 1
ATOM 762 O O . TYR A 1 97 ? -5.596 11.351 -7.837 1.00 92.69 97 TYR A O 1
ATOM 770 N N . LYS A 1 98 ? -3.791 12.590 -7.316 1.00 93.44 98 LYS A N 1
ATOM 771 C CA . LYS A 1 98 ? -4.518 13.701 -6.669 1.00 93.44 98 LYS A CA 1
ATOM 772 C C . LYS A 1 98 ? -5.322 13.252 -5.444 1.00 93.44 98 LYS A C 1
ATOM 774 O O . LYS A 1 98 ? -6.378 13.805 -5.149 1.00 93.44 98 LYS A O 1
ATOM 779 N N . ILE A 1 99 ? -4.819 12.236 -4.741 1.00 92.25 99 ILE A N 1
ATOM 780 C CA . ILE A 1 99 ? -5.436 11.675 -3.536 1.00 92.25 99 ILE A CA 1
ATOM 781 C C . ILE A 1 99 ? -4.681 12.181 -2.310 1.00 92.25 99 ILE A C 1
ATOM 783 O O . ILE A 1 99 ? -3.463 12.036 -2.209 1.00 92.25 99 ILE A O 1
ATOM 787 N N . ASP A 1 100 ? -5.410 12.749 -1.354 1.00 92.62 100 ASP A N 1
ATOM 788 C CA . ASP A 1 100 ? -4.833 13.183 -0.085 1.00 92.62 100 ASP A CA 1
ATOM 789 C C . ASP A 1 100 ? -4.440 11.999 0.807 1.00 92.62 100 ASP A C 1
ATOM 791 O O . ASP A 1 100 ? -5.065 10.936 0.790 1.00 92.62 100 ASP A O 1
ATOM 795 N N . SER A 1 101 ? -3.436 12.211 1.660 1.00 91.38 101 SER A N 1
ATOM 796 C CA . SER A 1 101 ? -2.956 11.209 2.620 1.00 91.38 101 SER A CA 1
ATOM 797 C C . SER A 1 101 ? -4.055 10.706 3.559 1.00 91.38 101 SER A C 1
ATOM 799 O O . SER A 1 101 ? -4.100 9.517 3.871 1.00 91.38 101 SER A O 1
ATOM 801 N N . LEU A 1 102 ? -4.964 11.596 3.973 1.00 91.88 102 LEU A N 1
ATOM 802 C CA . LEU A 1 102 ? -6.102 11.253 4.822 1.00 91.88 102 LEU A CA 1
ATOM 803 C C . LEU A 1 102 ? -7.079 10.327 4.090 1.00 91.88 102 LEU A C 1
ATOM 805 O O . LEU A 1 102 ? -7.415 9.261 4.598 1.00 91.88 102 LEU A O 1
ATOM 809 N N . THR A 1 103 ? -7.463 10.690 2.865 1.00 92.25 103 THR A N 1
ATOM 810 C CA . THR A 1 103 ? -8.354 9.882 2.022 1.00 92.25 103 THR A CA 1
ATOM 811 C C . THR A 1 103 ? -7.752 8.503 1.754 1.00 92.25 103 THR A C 1
ATOM 813 O O . THR A 1 103 ? -8.455 7.495 1.839 1.00 92.25 103 THR A O 1
ATOM 816 N N . LEU A 1 104 ? -6.446 8.428 1.478 1.00 92.81 104 LEU A N 1
ATOM 817 C CA . LEU A 1 104 ? -5.746 7.156 1.299 1.00 92.81 104 LEU A CA 1
ATOM 818 C C . LEU A 1 104 ? -5.790 6.302 2.574 1.00 92.81 104 LEU A C 1
ATOM 820 O O . LEU A 1 104 ? -6.079 5.109 2.488 1.00 92.81 104 LEU A O 1
ATOM 824 N N . ALA A 1 105 ? -5.546 6.892 3.746 1.00 91.81 105 ALA A N 1
ATOM 825 C CA . ALA A 1 105 ? -5.579 6.183 5.025 1.00 91.81 105 ALA A CA 1
ATOM 826 C C . ALA A 1 105 ? -6.978 5.635 5.352 1.00 91.81 105 ALA A C 1
ATOM 828 O O . ALA A 1 105 ? -7.110 4.469 5.725 1.00 91.81 105 ALA A O 1
ATOM 829 N N . GLU A 1 106 ? -8.027 6.435 5.155 1.00 92.12 106 GLU A N 1
ATOM 830 C CA . GLU A 1 106 ? -9.416 6.015 5.372 1.00 92.12 106 GLU A CA 1
ATOM 831 C C . GLU A 1 106 ? -9.823 4.871 4.437 1.00 92.12 106 GLU A C 1
ATOM 833 O O . GLU A 1 106 ? -10.399 3.877 4.878 1.00 92.12 106 GLU A O 1
ATOM 838 N N . ASN A 1 107 ? -9.475 4.968 3.151 1.00 92.81 107 ASN A N 1
ATOM 839 C CA . ASN A 1 107 ? -9.758 3.907 2.186 1.00 92.81 107 ASN A CA 1
ATOM 840 C C . ASN A 1 107 ? -8.937 2.647 2.469 1.00 92.81 107 ASN A C 1
ATOM 842 O O . ASN A 1 107 ? -9.462 1.543 2.370 1.00 92.81 107 ASN A O 1
ATOM 846 N N . THR A 1 108 ? -7.672 2.793 2.863 1.00 92.06 108 THR A N 1
ATOM 847 C CA . THR A 1 108 ? -6.830 1.655 3.251 1.00 92.06 108 THR A CA 1
ATOM 848 C C . THR A 1 108 ? -7.425 0.948 4.465 1.00 92.06 108 THR A C 1
ATOM 850 O O . THR A 1 108 ? -7.555 -0.272 4.438 1.00 92.06 108 THR A O 1
ATOM 853 N N . LYS A 1 109 ? -7.880 1.696 5.484 1.00 91.12 109 LYS A N 1
ATOM 854 C CA . LYS A 1 109 ? -8.604 1.138 6.638 1.00 91.12 109 LYS A CA 1
ATOM 855 C C . LYS A 1 109 ? -9.877 0.413 6.191 1.00 91.12 109 LYS A C 1
ATOM 857 O O . LYS A 1 109 ? -10.097 -0.717 6.608 1.00 91.12 109 LYS A O 1
ATOM 862 N N . PHE A 1 110 ? -10.671 1.018 5.303 1.00 91.94 110 PHE A N 1
ATOM 863 C CA . PHE A 1 110 ? -11.885 0.407 4.755 1.00 91.94 110 PHE A CA 1
ATOM 864 C C . PHE A 1 110 ? -11.603 -0.936 4.073 1.00 91.94 110 PHE A C 1
ATOM 866 O O . PHE A 1 110 ? -12.205 -1.943 4.443 1.00 91.94 110 PHE A O 1
ATOM 873 N N . TYR A 1 111 ? -10.650 -0.983 3.143 1.00 90.88 111 TYR A N 1
ATOM 874 C CA . TYR A 1 111 ? -10.310 -2.214 2.434 1.00 90.88 111 TYR A CA 1
ATOM 875 C C . TYR A 1 111 ? -9.617 -3.256 3.320 1.00 90.88 111 TYR A C 1
ATOM 877 O O . TYR A 1 111 ? -9.839 -4.446 3.115 1.00 90.88 111 TYR A O 1
ATOM 885 N N . ALA A 1 112 ? -8.838 -2.836 4.323 1.00 89.25 112 ALA A N 1
ATOM 886 C CA . ALA A 1 112 ? -8.203 -3.735 5.288 1.00 89.25 112 ALA A CA 1
ATOM 887 C C . ALA A 1 112 ? -9.211 -4.465 6.197 1.00 89.25 112 ALA A C 1
ATOM 889 O O . ALA A 1 112 ? -8.877 -5.504 6.764 1.00 89.25 112 ALA A O 1
ATOM 890 N N . SER A 1 113 ? -10.444 -3.959 6.308 1.00 89.50 113 SER A N 1
ATOM 891 C CA . SER A 1 113 ? -11.532 -4.608 7.057 1.00 89.50 113 SER A CA 1
ATOM 892 C C . SER A 1 113 ? -11.941 -5.956 6.456 1.00 89.50 113 SER A C 1
ATOM 894 O O . SER A 1 113 ? -12.297 -6.873 7.191 1.00 89.50 113 SER A O 1
ATOM 896 N N . ASP A 1 114 ? -11.885 -6.092 5.125 1.00 89.75 114 ASP A N 1
ATOM 897 C CA . ASP A 1 114 ? -12.092 -7.367 4.432 1.00 89.75 114 ASP A CA 1
ATOM 898 C C . ASP A 1 114 ? -10.743 -7.971 4.038 1.00 89.75 114 ASP A C 1
ATOM 900 O O . ASP A 1 114 ? -10.205 -7.723 2.956 1.00 89.75 114 ASP A O 1
ATOM 904 N N . LEU A 1 115 ? -10.217 -8.835 4.908 1.00 90.00 115 LEU A N 1
ATOM 905 C CA . LEU A 1 115 ? -8.945 -9.524 4.685 1.00 90.00 115 LEU A CA 1
ATOM 906 C C . LEU A 1 115 ? -8.915 -10.306 3.364 1.00 90.00 115 LEU A C 1
ATOM 908 O O . LEU A 1 115 ? -7.877 -10.366 2.703 1.00 90.00 115 LEU A O 1
ATOM 912 N N . LYS A 1 116 ? -10.036 -10.912 2.952 1.00 91.69 116 LYS A N 1
ATOM 913 C CA . LYS A 1 116 ? -10.090 -11.732 1.734 1.00 91.69 116 LYS A CA 1
ATOM 914 C C . LYS A 1 116 ? -10.058 -10.850 0.489 1.00 91.69 116 LYS A C 1
ATOM 916 O O . LYS A 1 116 ? -9.341 -11.168 -0.462 1.00 91.69 116 LYS A O 1
ATOM 921 N N . GLY A 1 117 ? -10.817 -9.757 0.489 1.00 91.56 117 GLY A N 1
ATOM 922 C CA . GLY A 1 117 ? -10.803 -8.755 -0.573 1.00 91.56 117 GLY A CA 1
ATOM 923 C C . GLY A 1 117 ? -9.444 -8.069 -0.701 1.00 91.56 117 GLY A C 1
ATOM 924 O O . GLY A 1 117 ? -8.907 -7.977 -1.806 1.00 91.56 117 GLY A O 1
ATOM 925 N N . PHE A 1 118 ? -8.854 -7.672 0.428 1.00 92.19 118 PHE A N 1
ATOM 926 C CA . PHE A 1 118 ? -7.542 -7.031 0.483 1.00 92.19 118 PHE A CA 1
ATOM 927 C C . PHE A 1 118 ? -6.434 -7.949 -0.033 1.00 92.19 118 PHE A C 1
ATOM 929 O O . PHE A 1 118 ? -5.660 -7.551 -0.902 1.00 92.19 118 PHE A O 1
ATOM 936 N N . LYS A 1 119 ? -6.419 -9.218 0.398 1.00 94.00 119 LYS A N 1
ATOM 937 C CA . LYS A 1 119 ? -5.461 -10.218 -0.092 1.00 94.00 119 LYS A CA 1
ATOM 938 C C . LYS A 1 119 ? -5.514 -10.376 -1.612 1.00 94.00 119 LYS A C 1
ATOM 940 O O . LYS A 1 119 ? -4.467 -10.400 -2.251 1.00 94.00 119 LYS A O 1
ATOM 945 N N . LYS A 1 120 ? -6.714 -10.436 -2.201 1.00 94.75 120 LYS A N 1
ATOM 946 C CA . LYS A 1 120 ? -6.870 -10.536 -3.662 1.00 94.75 120 LYS A CA 1
ATOM 947 C C . LYS A 1 120 ? -6.260 -9.343 -4.398 1.00 94.75 120 LYS A C 1
ATOM 949 O O . LYS A 1 120 ? -5.676 -9.538 -5.454 1.00 94.75 120 LYS A O 1
ATOM 954 N N . MET A 1 121 ? -6.369 -8.131 -3.846 1.00 93.19 121 MET A N 1
ATOM 955 C CA . MET A 1 121 ? -5.731 -6.951 -4.444 1.00 93.19 121 MET A CA 1
ATOM 956 C C . MET A 1 121 ? -4.205 -7.076 -4.439 1.00 93.19 121 MET A C 1
ATOM 958 O O . MET A 1 121 ? -3.574 -6.806 -5.453 1.00 93.19 121 MET A O 1
ATOM 962 N N . TYR A 1 122 ? -3.605 -7.550 -3.342 1.00 94.06 122 TYR A N 1
ATOM 963 C CA . TYR A 1 122 ? -2.159 -7.802 -3.294 1.00 94.06 122 TYR A CA 1
ATOM 964 C C . TYR A 1 122 ? -1.712 -8.919 -4.237 1.00 94.06 122 TYR A C 1
ATOM 966 O O . TYR A 1 122 ? -0.657 -8.806 -4.858 1.00 94.06 122 TYR A O 1
ATOM 974 N N . GLU A 1 123 ? -2.495 -9.992 -4.363 1.00 94.81 123 GLU A N 1
ATOM 975 C CA . GLU A 1 123 ? -2.213 -11.059 -5.329 1.00 94.81 123 GLU A CA 1
ATOM 976 C C . GLU A 1 123 ? -2.234 -10.529 -6.766 1.00 94.81 123 GLU A C 1
ATOM 978 O O . GLU A 1 123 ? -1.358 -10.879 -7.553 1.00 94.81 123 GLU A O 1
ATOM 983 N N . GLU A 1 124 ? -3.175 -9.645 -7.093 1.00 94.81 124 GLU A N 1
ATOM 984 C CA . GLU A 1 124 ? -3.255 -8.995 -8.400 1.00 94.81 124 GLU A CA 1
ATOM 985 C C . GLU A 1 124 ? -2.052 -8.078 -8.666 1.00 94.81 124 GLU A C 1
ATOM 987 O O . GLU A 1 124 ? -1.425 -8.176 -9.721 1.00 94.81 124 GLU A O 1
ATOM 992 N N . VAL A 1 125 ? -1.656 -7.257 -7.686 1.00 95.75 125 VAL A N 1
ATOM 993 C CA . VAL A 1 125 ? -0.433 -6.437 -7.760 1.00 95.75 125 VAL A CA 1
ATOM 994 C C . VAL A 1 125 ? 0.800 -7.311 -7.984 1.00 95.75 125 VAL A C 1
ATOM 996 O O . VAL A 1 125 ? 1.625 -7.006 -8.845 1.00 95.75 125 VAL A O 1
ATOM 999 N N . ARG A 1 126 ? 0.917 -8.418 -7.243 1.00 93.25 126 ARG A N 1
ATOM 1000 C CA . ARG A 1 126 ? 2.018 -9.374 -7.391 1.00 93.25 126 ARG A CA 1
ATOM 1001 C C . ARG A 1 126 ? 2.039 -9.975 -8.793 1.00 93.25 126 ARG A C 1
ATOM 1003 O O . ARG A 1 126 ? 3.100 -10.028 -9.399 1.00 93.25 126 ARG A O 1
ATOM 1010 N N . ASN A 1 127 ? 0.890 -10.399 -9.316 1.00 93.94 127 ASN A N 1
ATOM 1011 C CA . ASN A 1 127 ? 0.807 -10.973 -10.658 1.00 93.94 127 ASN A CA 1
ATOM 1012 C C . ASN A 1 127 ? 1.262 -9.963 -11.721 1.00 93.94 127 ASN A C 1
ATOM 1014 O O . ASN A 1 127 ? 2.091 -10.305 -12.559 1.00 93.94 127 ASN A O 1
ATOM 1018 N N . ARG A 1 128 ? 0.815 -8.703 -11.627 1.00 92.31 128 ARG A N 1
ATOM 1019 C CA . ARG A 1 128 ? 1.265 -7.629 -12.527 1.00 92.31 128 ARG A CA 1
ATOM 1020 C C . ARG A 1 128 ? 2.765 -7.365 -12.418 1.00 92.31 128 ARG A C 1
ATOM 1022 O O . ARG A 1 128 ? 3.414 -7.107 -13.424 1.00 92.31 128 ARG A O 1
ATOM 1029 N N . LEU A 1 129 ? 3.332 -7.438 -11.214 1.00 92.25 129 LEU A N 1
ATOM 1030 C CA . LEU A 1 129 ? 4.772 -7.272 -11.016 1.00 92.25 129 LEU A CA 1
ATOM 1031 C C . LEU A 1 129 ? 5.573 -8.421 -11.643 1.00 92.25 129 LEU A C 1
ATOM 1033 O O . LEU A 1 129 ? 6.589 -8.173 -12.288 1.00 92.25 129 LEU A O 1
ATOM 1037 N N . GLU A 1 130 ? 5.102 -9.660 -11.499 1.00 90.81 130 GLU A N 1
ATOM 1038 C CA . GLU A 1 130 ? 5.703 -10.837 -12.135 1.00 90.81 130 GLU A CA 1
ATOM 1039 C C . GLU A 1 130 ? 5.618 -10.765 -13.667 1.00 90.81 130 GLU A C 1
ATOM 1041 O O . GLU A 1 130 ? 6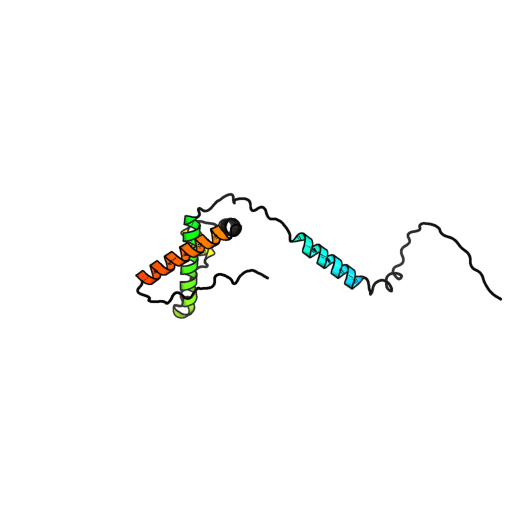.582 -11.092 -14.355 1.00 90.81 130 GLU A O 1
ATOM 1046 N N . GLU A 1 131 ? 4.496 -10.299 -14.220 1.00 90.81 131 GLU A N 1
ATOM 1047 C CA . GLU A 1 131 ? 4.344 -10.053 -15.659 1.00 90.81 131 GLU A CA 1
ATOM 1048 C C . GLU A 1 131 ? 5.324 -8.985 -16.158 1.00 90.81 131 GLU A C 1
ATOM 1050 O O . GLU A 1 131 ? 6.053 -9.224 -17.124 1.00 90.81 131 GLU A O 1
ATOM 1055 N N . SER A 1 132 ? 5.410 -7.847 -15.463 1.00 88.62 132 SER A N 1
ATOM 1056 C CA . SER A 1 132 ? 6.369 -6.781 -15.771 1.00 88.62 132 SER A CA 1
ATOM 1057 C C . SER A 1 132 ? 7.820 -7.265 -15.687 1.00 88.62 132 SER A C 1
ATOM 1059 O O . SER A 1 132 ? 8.640 -6.907 -16.531 1.00 88.62 132 SER A O 1
ATOM 1061 N N . ARG A 1 133 ? 8.150 -8.114 -14.704 1.00 86.31 133 ARG A N 1
ATOM 1062 C CA . ARG A 1 133 ? 9.487 -8.707 -14.550 1.00 86.31 133 ARG A CA 1
ATOM 1063 C C . ARG A 1 133 ? 9.824 -9.660 -15.696 1.00 86.31 133 ARG A C 1
ATOM 1065 O O . ARG A 1 133 ? 10.910 -9.567 -16.263 1.00 86.31 133 ARG A O 1
ATOM 1072 N N . LYS A 1 134 ? 8.895 -10.548 -16.063 1.00 88.75 134 LYS A N 1
ATOM 1073 C CA . LYS A 1 134 ? 9.066 -11.466 -17.201 1.00 88.75 134 LYS A CA 1
ATOM 1074 C C . LYS A 1 134 ? 9.272 -10.699 -18.503 1.00 88.75 134 LYS A C 1
ATOM 1076 O O . LYS A 1 134 ? 10.135 -11.071 -19.292 1.00 88.75 134 LYS A O 1
ATOM 1081 N N . ALA A 1 135 ? 8.522 -9.614 -18.708 1.00 85.94 135 ALA A N 1
ATOM 1082 C CA . ALA A 1 135 ? 8.699 -8.732 -19.859 1.00 85.94 135 ALA A CA 1
ATOM 1083 C C . ALA A 1 135 ? 10.078 -8.045 -19.869 1.00 85.94 135 ALA A C 1
ATOM 1085 O O . ALA A 1 135 ? 10.645 -7.836 -20.938 1.00 85.94 135 ALA A O 1
ATOM 1086 N N . ALA A 1 136 ? 10.644 -7.745 -18.696 1.00 83.12 136 ALA A N 1
ATOM 1087 C CA . ALA A 1 136 ? 11.991 -7.194 -18.547 1.00 83.12 136 ALA A CA 1
ATOM 1088 C C . ALA A 1 136 ? 13.125 -8.232 -18.715 1.00 83.12 136 ALA A C 1
ATOM 1090 O O . ALA A 1 136 ? 14.295 -7.868 -18.619 1.00 83.12 136 ALA A O 1
ATOM 1091 N N . GLY A 1 137 ? 12.806 -9.505 -18.989 1.00 77.19 137 GLY A N 1
ATOM 1092 C CA . GLY A 1 137 ? 13.786 -10.560 -19.277 1.00 77.19 137 GLY A CA 1
ATOM 1093 C C . GLY A 1 137 ? 14.449 -11.191 -18.049 1.00 77.19 137 GLY A C 1
ATOM 1094 O O . GLY A 1 137 ? 15.409 -11.944 -18.200 1.00 77.19 137 GLY A O 1
ATOM 1095 N N . ASP A 1 138 ? 13.951 -10.910 -16.844 1.00 71.25 138 ASP A N 1
ATOM 1096 C CA . ASP A 1 138 ? 14.537 -11.394 -15.594 1.00 71.25 138 ASP A CA 1
ATOM 1097 C C . ASP A 1 138 ? 13.917 -12.743 -15.173 1.00 71.25 138 ASP A C 1
ATOM 1099 O O . ASP A 1 138 ? 12.708 -12.857 -14.940 1.00 71.25 138 ASP A O 1
ATOM 1103 N N . VAL A 1 139 ? 14.742 -13.795 -15.102 1.00 59.22 139 VAL A N 1
ATOM 1104 C CA . VAL A 1 139 ? 14.341 -15.150 -14.685 1.00 59.22 139 VAL A CA 1
ATOM 1105 C C . VAL A 1 139 ? 14.553 -15.273 -13.180 1.00 59.22 139 VAL A C 1
ATOM 1107 O O . VAL A 1 139 ? 15.578 -15.769 -12.715 1.00 59.22 139 VAL A O 1
ATOM 1110 N N . VAL A 1 140 ? 13.572 -14.829 -12.397 1.00 62.34 140 VAL A N 1
ATOM 1111 C CA . VAL A 1 140 ? 13.586 -15.003 -10.939 1.00 62.34 140 VAL A CA 1
ATOM 1112 C C . VAL A 1 140 ? 12.618 -16.111 -10.542 1.00 62.34 140 VAL A C 1
ATOM 1114 O O . VAL A 1 140 ? 11.449 -16.112 -10.921 1.00 62.34 140 VAL A O 1
ATOM 1117 N N . ASN A 1 141 ? 13.125 -17.068 -9.764 1.00 59.84 141 ASN A N 1
ATOM 1118 C CA . ASN A 1 141 ? 12.343 -18.129 -9.137 1.00 59.84 141 ASN A CA 1
ATOM 1119 C C . ASN A 1 141 ? 11.321 -17.499 -8.165 1.00 59.84 141 ASN A C 1
ATOM 1121 O O . ASN A 1 141 ? 11.742 -16.706 -7.316 1.00 59.84 141 ASN A O 1
ATOM 1125 N N . PRO A 1 142 ? 10.013 -17.809 -8.269 1.00 55.28 142 PRO A N 1
ATOM 1126 C CA . PRO A 1 142 ? 8.988 -17.246 -7.398 1.00 55.28 142 PRO A CA 1
ATOM 1127 C C . PRO A 1 142 ? 9.177 -17.760 -5.969 1.00 55.28 142 PRO A C 1
ATOM 1129 O O . PRO A 1 142 ? 8.552 -18.728 -5.545 1.00 55.28 142 PRO A O 1
ATOM 1132 N N . ASN A 1 143 ? 10.036 -17.102 -5.197 1.00 55.00 143 ASN A N 1
ATOM 1133 C CA . ASN A 1 143 ? 10.062 -17.317 -3.764 1.00 55.00 143 ASN A CA 1
ATOM 1134 C C . ASN A 1 143 ? 8.848 -16.571 -3.186 1.00 55.00 143 ASN A C 1
ATOM 1136 O O . ASN A 1 143 ? 8.707 -15.371 -3.452 1.00 55.00 143 ASN A O 1
ATOM 1140 N N . PRO A 1 144 ? 7.934 -17.233 -2.453 1.00 46.47 144 PRO A N 1
ATOM 1141 C CA . PRO A 1 144 ? 6.818 -16.546 -1.829 1.00 46.47 144 PRO A CA 1
ATOM 1142 C C . PRO A 1 144 ? 7.371 -15.515 -0.846 1.00 46.47 144 PRO A C 1
ATOM 1144 O O . PRO A 1 144 ? 7.849 -15.851 0.235 1.00 46.47 144 PRO A O 1
ATOM 1147 N N . VAL A 1 145 ? 7.305 -14.239 -1.227 1.00 52.16 145 VAL A N 1
ATOM 1148 C CA . VAL A 1 145 ? 7.431 -13.142 -0.273 1.00 52.16 145 VAL A CA 1
ATOM 1149 C C . VAL A 1 145 ? 6.218 -13.283 0.634 1.00 52.16 145 VAL A C 1
ATOM 1151 O O . VAL A 1 145 ? 5.090 -12.992 0.234 1.00 52.16 145 VAL A O 1
ATOM 1154 N N . ASN A 1 146 ? 6.443 -13.855 1.813 1.00 43.38 146 ASN A N 1
ATOM 1155 C CA . ASN A 1 146 ? 5.435 -14.009 2.844 1.00 43.38 146 ASN A CA 1
ATOM 1156 C C . ASN A 1 146 ? 4.982 -12.607 3.254 1.00 43.38 146 ASN A C 1
ATOM 1158 O O . ASN A 1 146 ? 5.593 -11.956 4.096 1.00 43.38 146 ASN A O 1
ATOM 1162 N N . ALA A 1 147 ? 3.913 -12.129 2.620 1.00 46.09 147 ALA A N 1
ATOM 1163 C CA . ALA A 1 147 ? 3.151 -10.966 3.043 1.00 46.09 147 ALA A CA 1
ATOM 1164 C C . ALA A 1 147 ? 2.379 -11.331 4.319 1.00 46.09 147 ALA A C 1
ATOM 1166 O O . ALA A 1 147 ? 1.160 -11.482 4.323 1.00 46.09 147 ALA A O 1
ATOM 1167 N N . SER A 1 148 ? 3.119 -11.570 5.395 1.00 51.09 148 SER A N 1
ATOM 1168 C CA . SER A 1 148 ? 2.591 -11.792 6.731 1.00 51.09 148 SER A CA 1
ATOM 1169 C C . SER A 1 148 ? 3.675 -11.503 7.762 1.00 51.09 148 SER A C 1
ATOM 1171 O O . SER A 1 148 ? 4.038 -12.376 8.538 1.00 51.09 148 SER A O 1
ATOM 1173 N N . GLU A 1 149 ? 4.193 -10.279 7.785 1.00 50.47 149 GLU A N 1
ATOM 1174 C CA . GLU A 1 149 ? 4.810 -9.737 8.995 1.00 50.47 149 GLU A CA 1
ATOM 1175 C C . GLU A 1 149 ? 4.555 -8.233 9.042 1.00 50.47 149 GLU A C 1
ATOM 1177 O O . GLU A 1 149 ? 4.870 -7.492 8.115 1.00 50.47 149 GLU A O 1
ATOM 1182 N N . GLY A 1 150 ? 3.842 -7.819 10.086 1.00 40.72 150 GLY A N 1
ATOM 1183 C CA . GLY A 1 150 ? 3.202 -6.509 10.182 1.00 40.72 150 GLY A CA 1
ATOM 1184 C C . GLY A 1 150 ? 1.838 -6.532 10.873 1.00 40.72 150 GLY A C 1
ATOM 1185 O O . GLY A 1 150 ? 1.148 -5.518 10.878 1.00 40.72 150 GLY A O 1
ATOM 1186 N N . VAL A 1 151 ? 1.429 -7.655 11.478 1.00 43.03 151 VAL A N 1
ATOM 1187 C CA . VAL A 1 151 ? 0.480 -7.591 12.595 1.00 43.03 151 VAL A CA 1
ATOM 1188 C C . VAL A 1 151 ? 1.260 -7.035 13.776 1.00 43.03 151 VAL A C 1
ATOM 1190 O O . VAL A 1 151 ? 2.090 -7.719 14.372 1.00 43.03 151 VAL A O 1
ATOM 1193 N N . VAL A 1 152 ? 1.009 -5.757 14.039 1.00 46.34 152 VAL A N 1
ATOM 1194 C CA . VAL A 1 152 ? 1.322 -5.063 15.284 1.00 46.34 152 VAL A CA 1
ATOM 1195 C C . VAL A 1 152 ? 0.940 -5.981 16.450 1.00 46.34 152 VAL A C 1
ATOM 1197 O O . VAL A 1 152 ? -0.219 -6.381 16.570 1.00 46.34 152 VAL A O 1
ATOM 1200 N N . LYS A 1 153 ? 1.931 -6.349 17.261 1.00 33.44 153 LYS A N 1
ATOM 1201 C CA . LYS A 1 153 ? 1.733 -6.862 18.617 1.00 33.44 153 LYS A CA 1
ATOM 1202 C C . LYS A 1 153 ? 1.979 -5.726 19.591 1.00 33.44 153 LYS A C 1
ATOM 1204 O O . LYS A 1 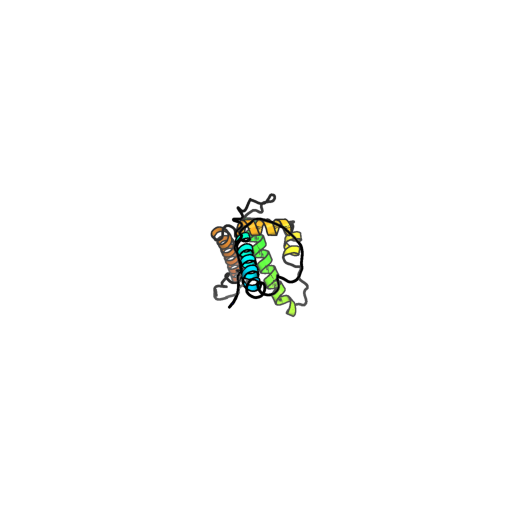153 ? 2.934 -4.960 19.335 1.00 33.44 153 LYS A O 1
#